Protein AF-S6HFF5-F1 (afdb_monomer)

Sequence (70 aa):
MIESYEATTNHLIEAGWQKESPASFRKDGCEIVFDTSHYVELYDASEKRISEAPIRSVEDMINFLNSNQI

Nearest PDB structures (foldseek):
  8asv-assembly1_A  TM=7.580E-01  e=4.943E-01  Saccharomyces cerevisiae
  4v0n-assembly4_F  TM=7.660E-01  e=1.017E+00  Chlamydomonas reinhardtii
  4v0o-assembly1_F  TM=7.773E-01  e=1.159E+00  Chlamydomonas reinhardtii
  3hxj-assembly1_B  TM=8.362E-01  e=1.834E+00  Methanococcus maripaludis C7
  4v0o-assembly4_H  TM=7.146E-01  e=1.159E+00  Chlamydomonas reinhardtii

pLDDT: mean 81.65, std 10.48, range [39.78, 93.0]

Foldseek 3Di:
DAPDLVVVVVVCVVVVWDDPDSFWTDDPLKIWGHDPQQKIWIAHNVRDTPDMDRHPYVVSVVCVCVVVVD

Secondary structure (DSSP, 8-state):
----HHHHHHHHHHTTPEE-SSSEEEETTEEEEEETTTEEEEE-TTS-EEEEEE-SSHHHHHHHHHHTT-

Structure (mmCIF, N/CA/C/O backbone):
data_AF-S6HFF5-F1
#
_entry.id   AF-S6HFF5-F1
#
loop_
_atom_site.group_PDB
_atom_site.id
_atom_site.type_symbol
_atom_site.label_atom_id
_atom_site.label_alt_id
_atom_site.label_comp_id
_atom_site.label_asym_id
_atom_site.label_entity_id
_atom_site.label_seq_id
_atom_site.pdbx_PDB_ins_code
_atom_site.Cartn_x
_atom_site.Cartn_y
_atom_site.Cartn_z
_atom_site.occupancy
_atom_site.B_iso_or_equiv
_atom_site.auth_seq_id
_atom_site.auth_comp_id
_atom_site.auth_asym_id
_atom_site.auth_atom_id
_atom_site.pdbx_PDB_model_num
ATOM 1 N N . MET A 1 1 ? 6.453 -3.351 -15.772 1.00 39.78 1 MET A N 1
ATOM 2 C CA . MET A 1 1 ? 7.625 -3.376 -14.864 1.00 39.78 1 MET A CA 1
ATOM 3 C C . MET A 1 1 ? 7.347 -2.338 -13.784 1.00 39.78 1 MET A C 1
ATOM 5 O O . MET A 1 1 ? 6.897 -1.266 -14.159 1.00 39.78 1 MET A O 1
ATOM 9 N N . ILE A 1 2 ? 7.496 -2.629 -12.483 1.00 44.69 2 ILE A N 1
ATOM 10 C CA . ILE A 1 2 ? 7.529 -1.538 -11.489 1.00 44.69 2 ILE A CA 1
ATOM 11 C C . ILE A 1 2 ? 8.814 -0.762 -11.785 1.00 44.69 2 ILE A C 1
ATOM 13 O O . ILE A 1 2 ? 9.887 -1.350 -11.691 1.00 44.69 2 ILE A O 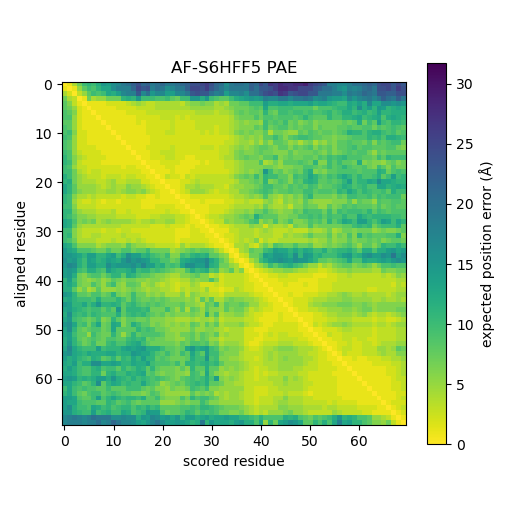1
ATOM 17 N N . GLU A 1 3 ? 8.721 0.504 -12.198 1.00 52.62 3 GLU A N 1
ATOM 18 C CA . GLU A 1 3 ? 9.913 1.294 -12.555 1.00 52.62 3 GLU A CA 1
ATOM 19 C C . GLU A 1 3 ? 10.824 1.568 -11.345 1.00 52.62 3 GLU A C 1
ATOM 21 O O . GLU A 1 3 ? 12.005 1.839 -11.520 1.00 52.62 3 GLU A O 1
ATOM 26 N N . SER A 1 4 ? 10.306 1.425 -10.119 1.00 69.94 4 SER A N 1
ATOM 27 C CA . SER A 1 4 ? 11.006 1.110 -8.859 1.00 69.94 4 SER A CA 1
ATOM 28 C C . SER A 1 4 ? 10.067 1.412 -7.679 1.00 69.94 4 SER A C 1
ATOM 30 O O . SER A 1 4 ? 9.057 2.102 -7.830 1.00 69.94 4 SER A O 1
ATOM 32 N N . TYR A 1 5 ? 10.409 0.934 -6.479 1.00 71.75 5 TYR A N 1
ATOM 33 C CA . TYR A 1 5 ? 9.812 1.408 -5.218 1.00 71.75 5 TYR A CA 1
ATOM 34 C C . TYR A 1 5 ? 9.840 2.947 -5.098 1.00 71.75 5 TYR A C 1
ATOM 36 O O . TYR A 1 5 ? 8.934 3.559 -4.531 1.00 71.75 5 TYR A O 1
ATOM 44 N N . GLU A 1 6 ? 10.859 3.580 -5.680 1.00 78.75 6 GLU A N 1
ATOM 45 C CA . GLU A 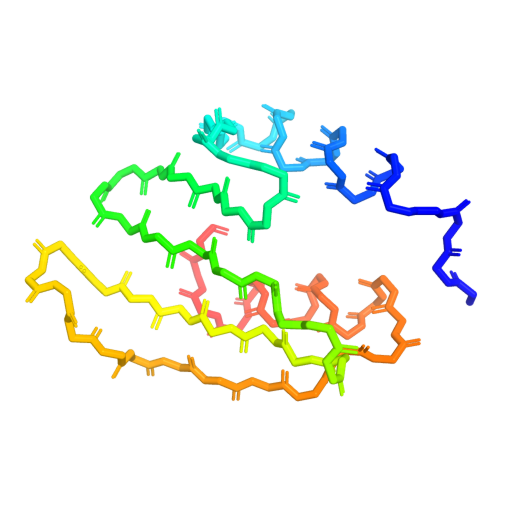1 6 ? 11.035 5.030 -5.703 1.00 78.75 6 GLU A CA 1
ATOM 46 C C . GLU A 1 6 ? 9.969 5.724 -6.562 1.00 78.75 6 GLU A C 1
ATOM 48 O O . GLU A 1 6 ? 9.337 6.666 -6.094 1.00 78.75 6 GLU A O 1
ATOM 5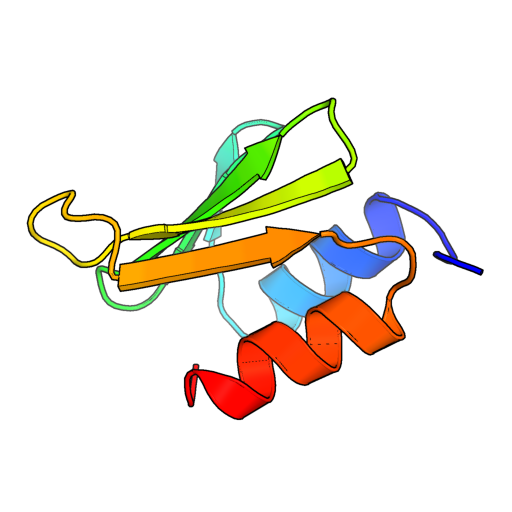3 N N . ALA A 1 7 ? 9.665 5.199 -7.755 1.00 76.88 7 ALA A N 1
ATOM 54 C CA . ALA A 1 7 ? 8.593 5.731 -8.604 1.00 76.88 7 ALA A CA 1
ATOM 55 C C . ALA A 1 7 ? 7.217 5.665 -7.914 1.00 76.88 7 ALA A C 1
ATOM 57 O O . ALA A 1 7 ? 6.442 6.618 -7.952 1.00 76.88 7 ALA A O 1
ATOM 58 N N . THR A 1 8 ? 6.945 4.555 -7.223 1.00 76.81 8 THR A N 1
ATOM 59 C CA . THR A 1 8 ? 5.722 4.374 -6.424 1.00 76.81 8 THR A CA 1
ATOM 60 C C . THR A 1 8 ? 5.645 5.368 -5.266 1.00 76.81 8 THR A C 1
ATOM 62 O O . THR A 1 8 ? 4.616 6.006 -5.056 1.00 76.81 8 THR A O 1
ATOM 65 N N . THR A 1 9 ? 6.753 5.533 -4.542 1.00 83.44 9 THR A N 1
ATOM 66 C CA . THR A 1 9 ? 6.855 6.488 -3.433 1.00 83.44 9 THR A CA 1
ATOM 67 C C . THR A 1 9 ? 6.594 7.915 -3.914 1.00 83.44 9 THR A C 1
ATOM 69 O O . THR A 1 9 ? 5.816 8.631 -3.288 1.00 83.44 9 THR A O 1
ATOM 72 N N . ASN A 1 10 ? 7.197 8.317 -5.036 1.00 86.19 10 ASN A N 1
ATOM 73 C CA . ASN A 1 10 ? 7.030 9.659 -5.593 1.00 86.19 10 ASN A CA 1
ATOM 74 C C . ASN A 1 10 ? 5.578 9.925 -6.000 1.00 86.19 10 ASN A C 1
ATOM 76 O O . ASN A 1 10 ? 5.032 10.959 -5.632 1.00 86.19 10 ASN A O 1
ATOM 80 N N . HIS A 1 11 ? 4.926 8.967 -6.666 1.00 83.12 11 HIS A N 1
ATOM 81 C CA . HIS A 1 11 ? 3.523 9.103 -7.058 1.00 83.12 11 HIS A CA 1
ATOM 82 C C . HIS A 1 11 ? 2.588 9.292 -5.854 1.00 83.12 11 HIS A C 1
ATOM 84 O O . HIS A 1 11 ? 1.704 10.146 -5.876 1.00 83.12 11 HIS A O 1
ATOM 90 N N . LEU A 1 12 ? 2.803 8.532 -4.775 1.00 85.06 12 LEU A N 1
ATOM 91 C CA . LEU A 1 12 ? 2.018 8.667 -3.546 1.00 85.06 12 LEU A CA 1
ATOM 92 C C . LEU A 1 12 ? 2.213 10.047 -2.905 1.00 85.06 12 LEU A C 1
ATOM 94 O O . LEU A 1 12 ? 1.233 10.691 -2.530 1.00 85.06 12 LEU A O 1
ATOM 98 N N . ILE A 1 13 ? 3.454 10.532 -2.837 1.00 89.31 13 ILE A N 1
ATOM 99 C CA . ILE A 1 13 ? 3.760 11.867 -2.303 1.00 89.31 13 ILE A CA 1
ATOM 100 C C . ILE A 1 13 ? 3.096 12.963 -3.150 1.00 89.31 13 ILE A C 1
ATOM 102 O O . ILE A 1 13 ? 2.475 13.869 -2.596 1.00 89.31 13 ILE A O 1
ATOM 106 N N . GLU A 1 14 ? 3.166 12.870 -4.481 1.00 89.75 14 GLU A N 1
ATOM 107 C CA . GLU A 1 14 ? 2.495 13.800 -5.403 1.00 89.75 14 GLU A CA 1
ATOM 108 C C . GLU A 1 14 ? 0.969 13.794 -5.232 1.00 89.75 14 GLU A C 1
ATOM 110 O O . GLU A 1 14 ? 0.331 14.844 -5.313 1.00 89.75 14 GLU A O 1
ATOM 115 N N . ALA A 1 15 ? 0.383 12.633 -4.928 1.00 83.38 15 ALA A N 1
ATOM 116 C CA . ALA A 1 15 ? -1.039 12.472 -4.632 1.00 83.38 15 ALA A CA 1
ATOM 117 C C . ALA A 1 15 ? -1.436 12.913 -3.204 1.00 83.38 15 ALA A C 1
ATOM 119 O O . ALA A 1 15 ? -2.594 12.741 -2.805 1.00 83.38 15 ALA A O 1
ATOM 120 N N . GLY A 1 16 ? -0.506 13.487 -2.434 1.00 89.50 16 GLY A N 1
ATOM 121 C CA . GLY A 1 16 ? -0.747 14.035 -1.098 1.00 89.50 16 GLY A CA 1
ATOM 122 C C . GLY A 1 16 ? -0.645 13.019 0.039 1.00 89.50 16 GLY A C 1
ATOM 123 O O . GLY A 1 16 ? -1.091 13.311 1.146 1.00 89.50 16 GLY A O 1
ATOM 124 N N . TRP A 1 17 ? -0.083 11.835 -0.209 1.00 92.56 17 TRP A N 1
ATOM 125 C CA . TRP A 1 17 ? 0.178 10.856 0.842 1.00 92.56 17 TRP A CA 1
ATOM 126 C C . TRP A 1 17 ? 1.469 11.176 1.589 1.00 92.56 17 TRP A C 1
ATOM 128 O O . TRP A 1 17 ? 2.512 11.454 0.995 1.00 92.56 17 TRP A O 1
ATOM 138 N N . GLN A 1 18 ? 1.420 11.071 2.913 1.00 93.00 18 GLN A N 1
ATOM 139 C CA . GLN A 1 18 ? 2.582 11.206 3.776 1.00 93.00 18 GLN A CA 1
ATOM 140 C C . GLN A 1 18 ? 3.214 9.835 4.016 1.00 93.00 18 GLN A C 1
ATOM 142 O O . GLN A 1 18 ? 2.536 8.885 4.397 1.00 93.00 18 GLN A O 1
ATOM 147 N N . LYS A 1 19 ? 4.525 9.725 3.808 1.00 91.69 19 LYS A N 1
ATOM 148 C CA . LYS A 1 19 ? 5.274 8.508 4.123 1.00 91.69 19 LYS A CA 1
ATOM 149 C C . LYS A 1 19 ? 5.536 8.429 5.629 1.00 91.69 19 LYS A C 1
ATOM 151 O O . LYS A 1 19 ? 6.263 9.265 6.158 1.00 91.69 19 LYS A O 1
ATOM 156 N N . GLU A 1 20 ? 4.998 7.407 6.287 1.00 89.50 20 GLU A N 1
ATOM 157 C CA . GLU A 1 20 ? 5.161 7.188 7.734 1.00 89.50 20 GLU A CA 1
ATOM 158 C C . GLU A 1 20 ? 6.311 6.220 8.036 1.00 89.50 20 GLU A C 1
ATOM 160 O O . GLU A 1 20 ? 7.043 6.372 9.013 1.00 89.50 20 GLU A O 1
ATOM 165 N N . SER A 1 21 ? 6.512 5.227 7.168 1.00 85.81 21 SER A N 1
ATOM 166 C CA . SER A 1 21 ? 7.575 4.236 7.311 1.00 85.81 21 SER A CA 1
ATOM 167 C C . SER A 1 21 ? 8.102 3.794 5.941 1.00 85.81 21 SER A C 1
ATOM 169 O O . SER A 1 21 ? 7.555 4.175 4.903 1.00 85.81 21 SER A O 1
ATOM 171 N N . PRO A 1 22 ? 9.167 2.973 5.874 1.00 80.56 22 PRO A N 1
ATOM 172 C CA . PRO A 1 22 ? 9.591 2.372 4.611 1.00 80.56 22 PRO A CA 1
ATOM 173 C C . PRO A 1 22 ? 8.488 1.553 3.923 1.00 80.56 22 PRO A C 1
ATOM 175 O O . PRO A 1 22 ? 8.526 1.401 2.705 1.00 80.56 22 PRO A O 1
ATOM 178 N N . ALA A 1 23 ? 7.510 1.050 4.672 1.00 82.31 23 ALA A N 1
ATOM 179 C CA . ALA A 1 23 ? 6.455 0.194 4.152 1.00 82.31 23 ALA A CA 1
ATOM 180 C C . ALA A 1 23 ? 5.066 0.845 4.183 1.00 82.31 23 ALA A C 1
ATOM 182 O O . ALA A 1 23 ? 4.138 0.223 3.691 1.00 82.31 23 ALA A O 1
ATOM 183 N N . SER A 1 24 ? 4.880 2.052 4.730 1.00 89.31 24 SER A N 1
ATOM 184 C CA . SER A 1 24 ? 3.535 2.615 4.896 1.00 89.31 24 SER A CA 1
ATOM 185 C C . SER A 1 24 ? 3.403 4.105 4.604 1.00 89.31 24 SER A C 1
ATOM 187 O O . SER A 1 24 ? 4.335 4.898 4.781 1.00 89.31 24 SER A O 1
ATOM 189 N N . PHE A 1 25 ? 2.206 4.462 4.140 1.00 92.06 25 PHE A N 1
ATOM 190 C CA . PHE A 1 25 ? 1.800 5.803 3.738 1.00 92.06 25 PHE A CA 1
ATOM 191 C C . PHE A 1 25 ? 0.422 6.124 4.311 1.00 92.06 25 PHE A C 1
ATOM 193 O O . PHE A 1 25 ? -0.436 5.246 4.387 1.00 92.06 25 PHE A O 1
ATOM 200 N N . ARG A 1 26 ? 0.184 7.386 4.669 1.00 92.56 26 ARG A N 1
ATOM 201 C CA . ARG A 1 26 ? -1.066 7.842 5.281 1.00 92.56 26 ARG A CA 1
ATOM 202 C 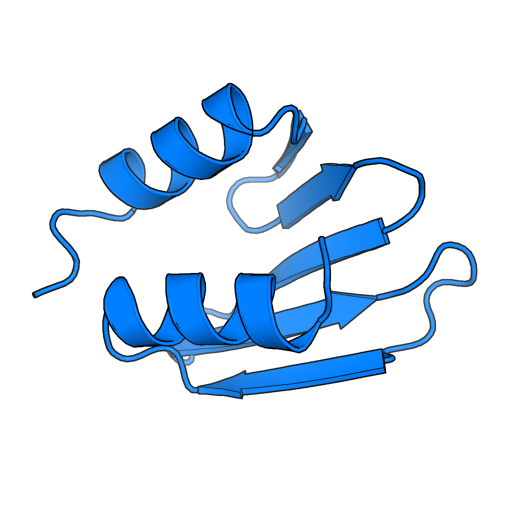C . ARG A 1 26 ? -1.614 9.088 4.588 1.00 92.56 26 ARG A C 1
ATOM 204 O O . ARG A 1 26 ? -0.854 9.993 4.245 1.00 92.56 26 ARG A O 1
ATOM 211 N N . LYS A 1 27 ? -2.931 9.139 4.398 1.00 91.25 27 LYS A N 1
ATOM 212 C CA . LYS A 1 27 ? -3.664 10.283 3.832 1.00 91.25 27 LYS A CA 1
ATOM 213 C C . LYS A 1 27 ? -5.120 10.220 4.272 1.00 91.25 27 LYS A C 1
ATOM 215 O O . LYS A 1 27 ? -5.709 9.147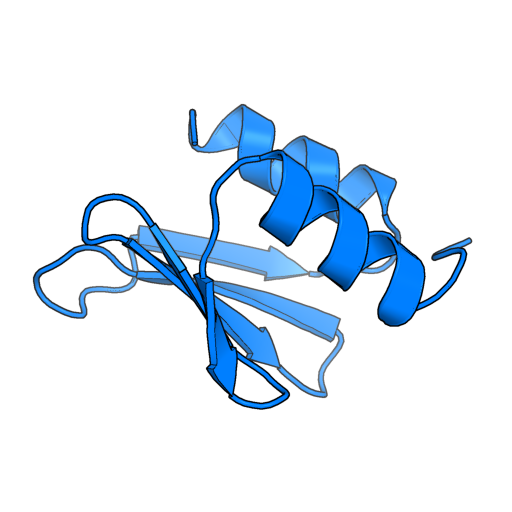 4.249 1.00 91.25 27 LYS A O 1
ATOM 220 N N . ASP A 1 28 ? -5.692 11.350 4.686 1.00 87.12 28 ASP A N 1
ATOM 221 C CA . ASP A 1 28 ? -7.123 11.479 5.016 1.00 87.12 28 ASP A CA 1
ATOM 222 C C . ASP A 1 28 ? -7.657 10.392 5.975 1.00 87.12 28 ASP A C 1
ATOM 224 O O . ASP A 1 28 ? -8.773 9.894 5.846 1.00 87.12 28 ASP A O 1
ATOM 228 N N . GLY A 1 29 ? -6.832 9.998 6.952 1.00 83.38 29 GLY A N 1
ATOM 229 C CA . GLY A 1 2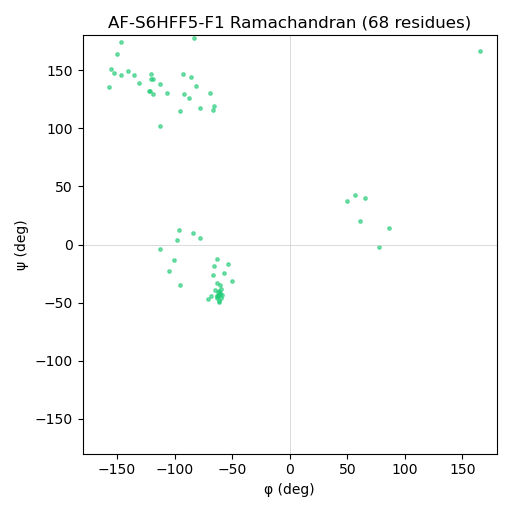9 ? -7.159 8.952 7.926 1.00 83.38 29 GLY A CA 1
ATOM 230 C C . GLY A 1 29 ? -7.047 7.518 7.400 1.00 83.38 29 GLY A C 1
ATOM 231 O O . GLY A 1 29 ? -7.231 6.594 8.179 1.00 83.38 29 GLY A O 1
ATOM 232 N N . CYS A 1 30 ? -6.714 7.313 6.128 1.00 86.06 30 CYS A N 1
ATOM 233 C CA . CYS A 1 30 ? -6.436 5.999 5.556 1.00 86.06 30 CYS A CA 1
ATOM 234 C C . CYS A 1 30 ? -4.938 5.685 5.610 1.00 86.06 30 CYS A C 1
ATOM 236 O O . CYS A 1 30 ? -4.103 6.580 5.445 1.00 86.06 30 CYS A O 1
ATOM 238 N N . GLU A 1 31 ? -4.598 4.411 5.793 1.00 89.81 31 GLU A N 1
ATOM 239 C CA . GLU A 1 31 ? -3.222 3.913 5.752 1.00 89.81 31 GLU A CA 1
ATOM 240 C C . GLU A 1 31 ? -3.070 2.819 4.695 1.00 89.81 31 GLU A C 1
ATOM 242 O O . GLU A 1 31 ? -3.862 1.880 4.628 1.00 89.81 31 GLU A O 1
ATOM 247 N N . ILE A 1 32 ? -2.031 2.953 3.874 1.00 87.31 32 ILE A N 1
ATOM 248 C CA . ILE A 1 32 ? -1.592 1.945 2.916 1.00 87.31 32 ILE A CA 1
ATOM 249 C C . ILE A 1 32 ? -0.311 1.316 3.440 1.00 87.31 32 ILE A C 1
ATOM 251 O O . ILE A 1 32 ? 0.637 2.034 3.764 1.00 87.31 32 ILE A O 1
ATOM 255 N N . VAL A 1 33 ? -0.265 -0.015 3.461 1.00 86.56 33 VAL A N 1
ATOM 256 C CA . VAL A 1 33 ? 0.911 -0.795 3.857 1.00 86.56 33 VAL A CA 1
ATOM 257 C C . VAL A 1 33 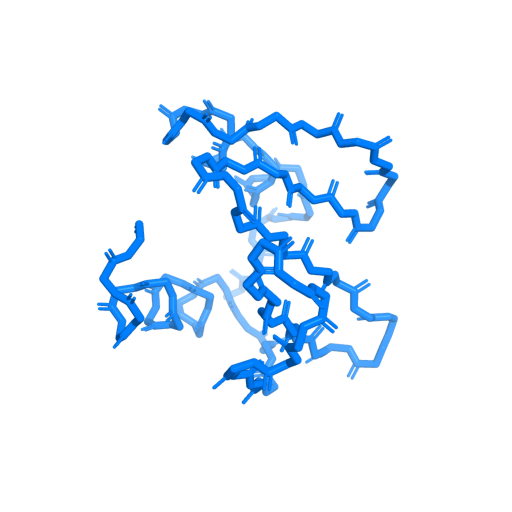? 1.344 -1.702 2.708 1.00 86.56 33 VAL A C 1
ATOM 259 O O . VAL A 1 33 ? 0.532 -2.405 2.107 1.00 86.56 33 VAL A O 1
ATOM 262 N N . PHE A 1 34 ? 2.640 -1.682 2.410 1.00 78.88 34 PHE A N 1
ATOM 263 C CA . PHE A 1 34 ? 3.318 -2.554 1.463 1.00 78.88 34 PHE A CA 1
ATOM 264 C C . PHE A 1 34 ? 3.934 -3.733 2.210 1.00 78.88 34 PHE A C 1
ATOM 266 O O . PHE A 1 34 ? 4.877 -3.560 2.985 1.00 78.88 34 PHE A O 1
ATOM 273 N N . ASP A 1 35 ? 3.449 -4.939 1.936 1.00 71.31 35 ASP A N 1
ATOM 274 C CA . ASP A 1 35 ? 4.098 -6.152 2.416 1.00 71.31 35 ASP A CA 1
ATOM 275 C C . ASP A 1 35 ? 5.207 -6.599 1.447 1.00 71.31 35 ASP A C 1
ATOM 277 O O . ASP A 1 35 ? 5.101 -6.529 0.218 1.00 71.31 35 ASP A O 1
ATOM 281 N N . THR A 1 36 ? 6.271 -7.136 2.035 1.00 62.19 36 THR A N 1
ATOM 282 C CA . THR A 1 36 ? 7.381 -7.838 1.382 1.00 62.19 36 THR A CA 1
ATOM 283 C C . THR A 1 36 ? 6.942 -8.990 0.470 1.00 62.19 36 THR A C 1
ATOM 285 O O . THR A 1 36 ? 7.709 -9.397 -0.401 1.00 62.19 36 THR A O 1
ATOM 288 N N . SER A 1 37 ? 5.703 -9.473 0.606 1.00 63.94 37 SER A N 1
ATOM 289 C CA . SER A 1 37 ? 5.106 -10.529 -0.221 1.00 63.94 37 SER A CA 1
ATOM 290 C C . SER A 1 37 ? 4.503 -10.048 -1.550 1.00 63.94 37 SER A C 1
ATOM 292 O O . SER A 1 37 ? 3.819 -10.832 -2.207 1.00 63.94 37 SER A O 1
ATOM 294 N N . HIS A 1 38 ? 4.729 -8.793 -1.965 1.00 70.69 38 HIS A N 1
ATOM 295 C CA . HIS A 1 38 ? 4.061 -8.164 -3.119 1.00 70.69 38 HIS A CA 1
ATOM 296 C C . HIS A 1 38 ? 2.551 -7.978 -2.917 1.00 70.69 38 HIS A C 1
ATOM 298 O O . HIS A 1 38 ? 1.769 -8.189 -3.842 1.00 70.69 38 HIS A O 1
ATOM 304 N N . TYR A 1 39 ? 2.132 -7.597 -1.712 1.00 81.19 39 TYR A N 1
ATOM 305 C CA . TYR A 1 39 ? 0.741 -7.270 -1.400 1.00 81.19 39 TYR A CA 1
ATOM 306 C C . TYR A 1 39 ? 0.639 -5.838 -0.890 1.00 81.19 39 TYR A C 1
ATOM 308 O O . TYR A 1 39 ? 1.554 -5.331 -0.239 1.00 81.19 39 TYR A O 1
ATOM 316 N N . VAL A 1 40 ? -0.481 -5.198 -1.205 1.00 85.12 40 VAL A N 1
ATOM 317 C CA . VAL A 1 40 ? -0.884 -3.933 -0.605 1.00 85.12 40 VAL A CA 1
ATOM 318 C C . VAL A 1 40 ? -2.122 -4.166 0.239 1.00 85.12 40 VAL A C 1
ATOM 320 O O . VAL A 1 40 ? -3.037 -4.884 -0.169 1.00 85.12 40 VAL A O 1
ATOM 323 N N . GLU A 1 41 ? -2.145 -3.543 1.403 1.00 89.94 41 GLU A N 1
ATOM 324 C CA . GLU A 1 41 ? -3.296 -3.512 2.290 1.00 89.94 41 GLU A CA 1
ATOM 325 C C . GLU A 1 41 ? -3.714 -2.062 2.512 1.00 89.94 41 GLU A C 1
ATOM 327 O O . GLU A 1 41 ? -2.870 -1.170 2.618 1.00 89.94 41 GLU A O 1
ATOM 332 N N . LEU A 1 42 ? -5.022 -1.837 2.581 1.00 89.00 42 LEU A N 1
ATOM 333 C CA . LEU A 1 42 ? -5.623 -0.544 2.866 1.00 89.00 42 LEU A CA 1
ATOM 334 C C . LEU A 1 42 ? -6.444 -0.641 4.146 1.00 89.00 42 LEU A C 1
ATOM 336 O O . LEU A 1 42 ? -7.314 -1.509 4.277 1.00 89.00 42 LEU A O 1
ATOM 340 N N . TYR A 1 43 ? -6.193 0.294 5.050 1.00 89.25 43 TYR A N 1
ATOM 341 C CA . TYR A 1 43 ? -6.843 0.420 6.343 1.00 89.25 43 TYR A CA 1
ATOM 342 C C . TYR A 1 43 ? -7.582 1.755 6.434 1.00 89.25 43 TYR A C 1
ATOM 344 O O . TYR A 1 43 ? -7.103 2.772 5.929 1.00 89.25 43 TYR A O 1
ATOM 352 N N . ASP A 1 44 ? -8.747 1.749 7.082 1.00 88.75 44 ASP A N 1
ATOM 353 C CA . ASP A 1 44 ? -9.465 2.975 7.436 1.00 88.75 44 ASP A CA 1
ATOM 354 C C . ASP A 1 44 ? -8.930 3.604 8.740 1.00 88.75 44 ASP A C 1
ATOM 356 O O . ASP A 1 44 ? -8.058 3.054 9.416 1.00 88.75 44 ASP A O 1
ATOM 360 N N . ALA A 1 45 ? -9.496 4.752 9.127 1.00 84.31 45 ALA A N 1
ATOM 361 C CA . ALA A 1 45 ? -9.094 5.496 10.326 1.00 8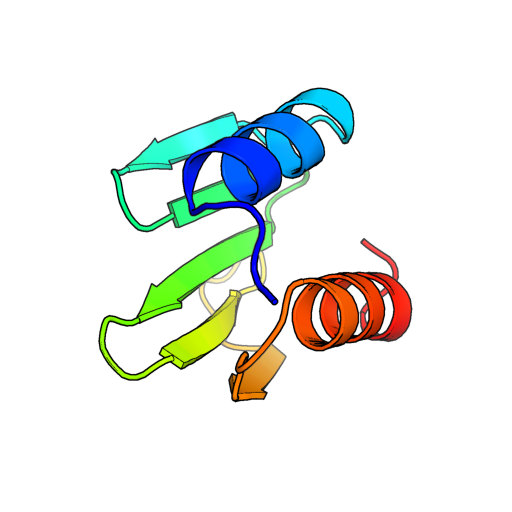4.31 45 ALA A CA 1
ATOM 362 C C . ALA A 1 45 ? -9.309 4.745 11.652 1.00 84.31 45 ALA A C 1
ATOM 364 O O . ALA A 1 45 ? -8.820 5.188 12.690 1.00 84.31 45 ALA A O 1
ATOM 365 N N . SER A 1 46 ? -10.052 3.636 11.636 1.00 87.31 46 SER A N 1
ATOM 366 C CA . SER A 1 46 ? -10.254 2.751 12.785 1.00 87.31 46 SER A CA 1
ATOM 367 C C . SER A 1 46 ? -9.303 1.550 12.796 1.00 87.31 46 SER A C 1
ATOM 369 O O . SER A 1 46 ? -9.526 0.613 13.558 1.00 87.31 46 SER A O 1
ATOM 371 N N . GLU A 1 47 ? -8.264 1.570 11.951 1.00 84.06 47 GLU A N 1
ATOM 372 C CA . GLU A 1 47 ? -7.308 0.472 11.743 1.00 84.06 47 GLU A CA 1
ATOM 373 C C . GLU A 1 47 ? -7.971 -0.812 11.221 1.00 84.06 47 GLU A C 1
ATOM 375 O O . GLU A 1 47 ? -7.424 -1.914 11.310 1.00 84.06 47 GLU A O 1
ATOM 380 N N . LYS A 1 48 ? -9.165 -0.697 10.633 1.00 89.31 48 LYS A N 1
ATO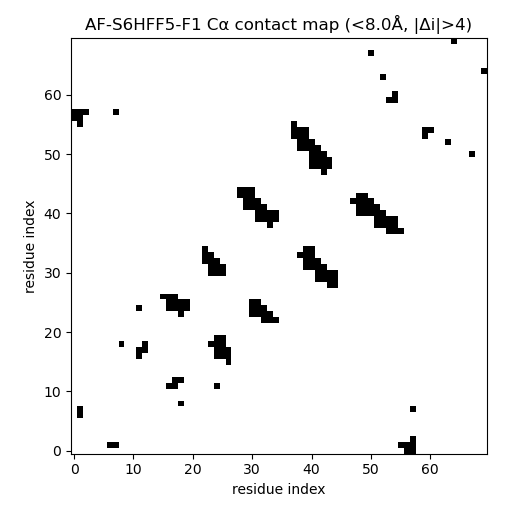M 381 C CA . LYS A 1 48 ? -9.843 -1.831 10.018 1.00 89.31 48 LYS A CA 1
ATOM 382 C C . LYS A 1 48 ? -9.377 -1.968 8.575 1.00 89.31 48 LYS A C 1
ATOM 384 O O . LYS A 1 48 ? -9.495 -1.035 7.784 1.00 89.31 48 LYS A O 1
ATOM 389 N N . ARG A 1 49 ? -8.904 -3.162 8.209 1.00 90.81 49 ARG A N 1
ATOM 390 C CA . ARG A 1 49 ? -8.547 -3.482 6.823 1.00 90.81 49 ARG A CA 1
ATOM 391 C C . ARG A 1 49 ? -9.798 -3.464 5.947 1.00 90.81 49 ARG A C 1
ATOM 393 O O . ARG A 1 49 ? -10.734 -4.233 6.180 1.00 90.81 49 ARG A O 1
ATOM 400 N N . ILE A 1 50 ? -9.806 -2.590 4.949 1.00 91.38 50 ILE A N 1
ATOM 401 C CA . ILE A 1 50 ? -10.923 -2.406 4.016 1.00 91.38 50 ILE A CA 1
ATOM 402 C C . ILE A 1 50 ? -10.645 -3.006 2.639 1.00 91.38 50 ILE A C 1
ATOM 404 O O . ILE A 1 50 ? -11.591 -3.350 1.935 1.00 91.38 50 ILE A O 1
ATOM 408 N N . SER A 1 51 ? -9.376 -3.180 2.265 1.00 89.56 51 SER A N 1
ATOM 409 C CA . SER A 1 51 ? -9.004 -3.774 0.981 1.00 89.56 51 SER A CA 1
ATOM 410 C C . SER A 1 51 ? -7.613 -4.399 1.042 1.00 89.56 51 SER A C 1
ATOM 412 O O . SER A 1 51 ? -6.761 -3.950 1.807 1.00 89.56 51 SER A O 1
ATOM 414 N N . GLU A 1 52 ? -7.381 -5.429 0.233 1.00 89.81 52 GLU A N 1
ATOM 415 C CA . GLU A 1 52 ? -6.055 -6.004 0.002 1.00 89.81 52 GLU A CA 1
ATOM 416 C C . GLU A 1 52 ? -5.948 -6.507 -1.440 1.00 89.81 52 GLU A C 1
ATOM 418 O O . GLU A 1 52 ? -6.931 -6.990 -2.010 1.00 89.81 52 GLU A O 1
ATOM 423 N N . ALA A 1 53 ? -4.765 -6.401 -2.042 1.00 87.00 53 ALA A N 1
ATOM 424 C CA . ALA A 1 53 ? -4.522 -6.925 -3.382 1.00 87.00 53 ALA A CA 1
ATOM 425 C C . ALA A 1 53 ? -3.049 -7.303 -3.599 1.00 87.00 53 ALA A C 1
ATOM 427 O O . ALA A 1 53 ? -2.157 -6.640 -3.065 1.00 87.00 53 ALA A O 1
ATOM 428 N N . PRO A 1 54 ? -2.764 -8.333 -4.417 1.00 85.00 54 PRO A N 1
ATOM 429 C CA . PRO A 1 54 ? -1.412 -8.577 -4.897 1.00 85.00 54 PRO A CA 1
ATOM 430 C C . PRO A 1 54 ? -0.994 -7.473 -5.880 1.00 85.00 54 PRO A C 1
ATOM 432 O O . PRO A 1 54 ? -1.700 -7.194 -6.846 1.00 85.00 54 PRO A O 1
ATOM 435 N N . ILE A 1 55 ? 0.185 -6.894 -5.674 1.00 80.69 55 ILE A N 1
ATOM 436 C CA . ILE A 1 55 ? 0.788 -5.862 -6.520 1.00 80.69 55 ILE A CA 1
ATOM 437 C C . ILE A 1 55 ? 2.026 -6.437 -7.199 1.00 80.69 55 ILE A C 1
ATOM 439 O O . ILE A 1 55 ? 3.098 -6.540 -6.603 1.00 80.69 55 ILE A O 1
ATOM 443 N N . ARG A 1 56 ? 1.897 -6.804 -8.475 1.00 80.06 56 ARG A N 1
ATOM 444 C CA . ARG A 1 56 ? 3.017 -7.313 -9.286 1.00 80.06 56 ARG A CA 1
ATOM 445 C C . ARG A 1 56 ? 3.594 -6.239 -10.207 1.00 80.06 56 ARG A C 1
ATOM 447 O O . ARG A 1 56 ? 4.673 -6.417 -10.774 1.00 80.06 56 ARG A O 1
ATOM 454 N N . SER A 1 57 ? 2.883 -5.126 -10.364 1.00 74.69 57 SER A N 1
ATOM 455 C CA . SER A 1 57 ? 3.224 -4.013 -11.241 1.00 74.69 57 SER A CA 1
ATOM 456 C C . SER A 1 57 ? 2.701 -2.674 -10.700 1.00 74.69 57 SER A C 1
ATOM 458 O O . SER A 1 57 ? 1.831 -2.637 -9.838 1.00 74.69 57 SER A O 1
ATOM 460 N N . VAL A 1 58 ? 3.220 -1.557 -11.229 1.00 71.31 58 VAL A N 1
ATOM 461 C CA . VAL A 1 58 ? 2.701 -0.208 -10.921 1.00 71.31 58 VAL A CA 1
ATOM 462 C C . VAL A 1 58 ? 1.255 -0.061 -11.390 1.00 71.31 58 VAL A C 1
ATOM 464 O O . VAL A 1 58 ? 0.464 0.602 -10.735 1.00 71.31 58 VAL A O 1
ATOM 467 N N . GLU A 1 59 ? 0.890 -0.716 -12.490 1.00 79.56 59 GLU A N 1
ATOM 468 C CA . GLU A 1 59 ? -0.476 -0.704 -13.007 1.00 79.56 59 GLU A CA 1
ATOM 469 C C . GLU A 1 59 ? -1.451 -1.385 -12.039 1.00 79.56 59 GLU A C 1
ATOM 471 O O . GLU A 1 59 ? -2.523 -0.843 -11.787 1.00 79.56 59 GLU A O 1
ATOM 476 N N . ASP A 1 60 ? -1.051 -2.493 -11.401 1.00 81.94 60 ASP A N 1
ATOM 477 C CA . ASP A 1 60 ? -1.850 -3.126 -10.339 1.00 81.94 60 ASP A CA 1
ATOM 478 C C . ASP A 1 60 ? -2.087 -2.160 -9.171 1.00 81.94 60 ASP A C 1
ATOM 480 O O . ASP A 1 60 ? -3.182 -2.113 -8.615 1.00 81.94 60 ASP A O 1
ATOM 484 N N . MET A 1 61 ? -1.081 -1.350 -8.828 1.00 78.56 61 MET A N 1
ATOM 485 C CA . MET A 1 61 ? -1.186 -0.358 -7.759 1.00 78.56 61 MET A CA 1
ATOM 486 C C . MET A 1 61 ? -2.098 0.804 -8.143 1.00 78.56 61 MET A C 1
ATOM 488 O O . MET A 1 61 ? -2.974 1.168 -7.365 1.00 78.56 61 MET A O 1
ATOM 492 N N . ILE A 1 62 ? -1.929 1.371 -9.338 1.00 79.88 62 ILE A N 1
ATOM 493 C CA . ILE A 1 62 ? -2.801 2.440 -9.841 1.00 79.88 62 ILE A CA 1
ATOM 494 C C . ILE A 1 62 ? -4.251 1.942 -9.890 1.00 79.88 62 ILE A C 1
ATOM 496 O O . ILE A 1 62 ? -5.161 2.632 -9.435 1.00 79.88 62 ILE A O 1
ATOM 500 N N . ASN A 1 63 ? -4.469 0.718 -10.375 1.00 84.06 63 ASN A N 1
ATOM 501 C CA . ASN A 1 63 ? -5.787 0.093 -10.395 1.00 84.06 63 ASN A CA 1
ATOM 502 C C . ASN A 1 63 ? -6.347 -0.108 -8.985 1.00 84.06 63 ASN A C 1
ATOM 504 O O . ASN A 1 63 ? -7.530 0.154 -8.768 1.00 84.06 63 ASN A O 1
ATOM 508 N N . PHE A 1 64 ? -5.521 -0.525 -8.024 1.00 86.06 64 PHE A N 1
ATOM 509 C CA . PHE A 1 64 ? -5.926 -0.658 -6.627 1.00 86.06 64 PHE A CA 1
ATOM 510 C C . PHE A 1 64 ? -6.368 0.685 -6.032 1.00 86.06 64 PHE A C 1
ATOM 512 O O . PHE A 1 64 ? -7.460 0.766 -5.475 1.00 86.06 64 PHE A O 1
ATOM 519 N N . LEU A 1 65 ? -5.578 1.749 -6.197 1.00 82.12 65 LEU A N 1
ATOM 520 C CA . LEU A 1 65 ? -5.913 3.089 -5.697 1.00 82.12 65 LEU A CA 1
ATOM 521 C C . LEU A 1 65 ? -7.207 3.622 -6.333 1.00 82.12 65 LEU A C 1
ATOM 523 O O . LEU A 1 65 ? -8.140 3.997 -5.624 1.00 82.12 65 LEU A O 1
ATOM 527 N N . ASN A 1 66 ? -7.316 3.538 -7.663 1.00 83.25 66 ASN A N 1
ATOM 528 C CA . ASN A 1 66 ? -8.502 3.978 -8.403 1.00 83.25 66 ASN A CA 1
ATOM 529 C C . ASN A 1 66 ? -9.766 3.202 -8.003 1.00 83.25 66 ASN A C 1
ATOM 531 O O . ASN A 1 66 ? -10.841 3.789 -7.882 1.00 83.25 66 ASN A O 1
ATOM 535 N N . SER A 1 67 ? -9.648 1.888 -7.780 1.00 84.38 67 SER A N 1
ATOM 536 C CA . SER A 1 67 ? -10.778 1.035 -7.378 1.00 84.38 67 SER A CA 1
ATOM 537 C C . SER A 1 67 ? -11.297 1.367 -5.981 1.00 84.38 67 SER A C 1
ATOM 539 O O . SER A 1 67 ? -12.471 1.138 -5.698 1.00 84.38 67 SER A O 1
ATOM 541 N N . ASN A 1 68 ? -10.439 1.916 -5.120 1.00 80.50 68 ASN A N 1
ATOM 542 C CA . ASN A 1 68 ? -10.791 2.316 -3.761 1.00 80.50 68 ASN A CA 1
ATOM 543 C C . ASN A 1 68 ? -11.106 3.825 -3.636 1.00 80.50 68 ASN A C 1
ATOM 545 O O . ASN A 1 68 ? -11.398 4.274 -2.534 1.00 80.50 68 ASN A O 1
ATOM 549 N N . GLN A 1 69 ? -11.119 4.584 -4.745 1.00 74.56 69 GLN A N 1
ATOM 550 C CA . GLN A 1 69 ? -11.465 6.018 -4.801 1.00 74.56 69 GLN A CA 1
ATOM 551 C C . GLN A 1 69 ? -10.615 6.928 -3.885 1.00 74.56 69 GLN A C 1
ATOM 553 O O . GLN A 1 69 ? -11.159 7.824 -3.237 1.00 74.56 69 GLN A O 1
ATOM 558 N N . ILE A 1 70 ? -9.297 6.706 -3.836 1.00 63.03 70 ILE A N 1
ATOM 559 C CA . ILE A 1 70 ? -8.348 7.419 -2.949 1.00 63.03 70 ILE A CA 1
ATOM 560 C C . ILE A 1 70 ? -7.318 8.261 -3.711 1.00 63.03 70 ILE A C 1
ATOM 562 O O . ILE A 1 70 ? -6.971 7.856 -4.841 1.00 63.03 70 ILE A O 1
#

Mean predicted aligned error: 6.76 Å

Solvent-accessible surface area (backbone atoms only — not comparable to full-atom values): 4022 Å² total; per-residue (Å²): 119,55,92,39,76,63,57,55,52,50,51,40,45,75,73,62,32,44,77,77,49,101,45,30,34,37,44,98,58,30,38,40,37,54,46,95,84,40,33,38,39,32,23,42,74,82,73,45,78,77,49,72,49,75,39,87,32,52,65,47,45,53,50,51,39,58,76,68,77,106

Radius of gyration: 11.04 Å; Cα contacts (8 Å, |Δi|>4): 93; chains: 1; bounding box: 22×25×28 Å